Protein AF-X1FTN5-F1 (afdb_monomer)

Radius of gyration: 18.47 Å; Cα contacts (8 Å, |Δi|>4): 11; chains: 1; bounding box: 33×25×47 Å

pLDDT: mean 89.85, std 10.29, range [56.31, 97.56]

Organism: NCBI:txid412755

InterPro domains:
  IPR036259 MFS transporter superfamily [G3DSA:1.20.1250.20] (13-70)
  IPR036259 MFS transporter superfamily [SSF103473] (16-68)

Sequence (70 aa):
MLGKIKNTYKGYPSTFKVLVFASFIDMLGGFLLYPFFALYITERFGVGMTEVGFLFAVFGAGNIFGSTVG

Solvent-accessible surface area (backbone atoms only — not comparable to full-atom values): 4046 Å² total; per-residue (Å²): 114,72,69,57,56,55,52,58,61,67,73,52,58,71,68,56,55,51,49,54,52,50,53,50,51,52,51,53,51,50,66,56,45,54,61,56,48,48,52,46,48,26,68,77,69,73,47,55,73,66,59,47,49,51,51,50,50,54,50,52,53,50,49,57,58,46,67,74,76,108

Nearest PDB structures (foldseek):
  8qz4-assembly1_B  TM=5.074E-01  e=9.736E+00  Homo sapiens

Structure (mmCIF, N/CA/C/O backbone):
data_AF-X1FTN5-F1
#
_entry.id   AF-X1FTN5-F1
#
loop_
_atom_site.group_PDB
_atom_site.id
_atom_site.type_symbol
_atom_site.label_atom_id
_atom_site.label_alt_id
_atom_site.label_comp_id
_atom_site.label_asym_id
_atom_site.label_entity_id
_atom_site.label_seq_id
_atom_site.pdbx_PDB_ins_code
_atom_site.Cartn_x
_atom_site.Cartn_y
_atom_site.Cartn_z
_atom_site.occupancy
_atom_site.B_iso_or_equiv
_atom_site.auth_seq_id
_atom_site.auth_comp_id
_atom_site.auth_asym_id
_atom_site.auth_atom_id
_atom_site.pdbx_PDB_model_num
ATOM 1 N N . MET A 1 1 ? -0.988 14.310 29.233 1.00 60.72 1 MET A N 1
ATOM 2 C CA . MET A 1 1 ? -1.328 14.019 27.815 1.00 60.72 1 MET A CA 1
ATOM 3 C C . MET A 1 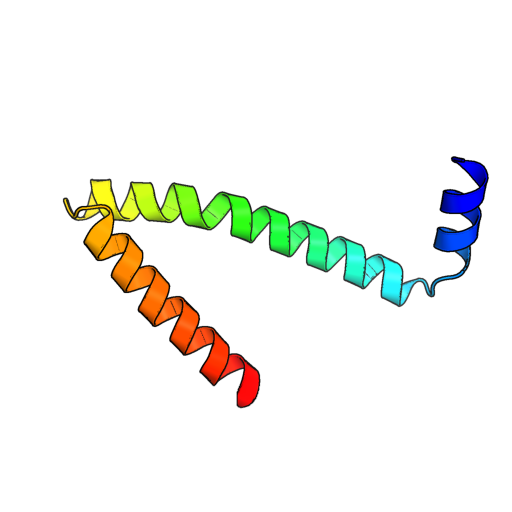1 ? -1.842 12.590 27.619 1.00 60.72 1 MET A C 1
ATOM 5 O O . MET A 1 1 ? -2.915 12.438 27.050 1.00 60.72 1 MET A O 1
ATOM 9 N N . LEU A 1 2 ? -1.184 11.564 28.177 1.00 66.06 2 LEU A N 1
ATOM 10 C CA . LEU A 1 2 ? -1.618 10.153 28.095 1.00 66.06 2 LEU A CA 1
ATOM 11 C C . LEU A 1 2 ? -3.052 9.883 28.604 1.00 66.06 2 LEU A C 1
ATOM 13 O O . LEU A 1 2 ? -3.785 9.099 28.007 1.00 66.06 2 LEU A O 1
ATOM 17 N N . GLY A 1 3 ? -3.497 10.581 29.657 1.00 66.88 3 GLY A N 1
ATOM 18 C CA . GLY A 1 3 ? -4.867 10.448 30.176 1.00 66.88 3 GLY A CA 1
ATOM 19 C C . GLY A 1 3 ? -5.962 10.920 29.207 1.00 66.88 3 GLY A C 1
ATOM 20 O O . GLY A 1 3 ? -7.037 10.326 29.171 1.00 66.88 3 GLY A O 1
ATOM 21 N N . LYS A 1 4 ? -5.679 11.930 28.368 1.00 67.69 4 LYS A N 1
ATOM 22 C CA . LYS A 1 4 ? -6.622 12.414 27.344 1.00 67.69 4 LYS A CA 1
ATOM 23 C C . LYS A 1 4 ? -6.778 11.395 26.214 1.00 67.69 4 LYS A C 1
ATOM 25 O O . LYS A 1 4 ? -7.902 11.075 25.859 1.00 67.69 4 LYS A O 1
ATOM 30 N N . ILE A 1 5 ? -5.673 10.806 25.747 1.00 71.19 5 ILE A N 1
ATOM 31 C CA . ILE A 1 5 ? -5.682 9.743 24.723 1.00 71.19 5 ILE A CA 1
ATOM 32 C C . ILE A 1 5 ? -6.492 8.533 25.209 1.00 71.19 5 ILE A C 1
ATOM 34 O O . ILE A 1 5 ? -7.326 8.004 24.478 1.00 71.19 5 ILE A O 1
ATOM 38 N N . LYS A 1 6 ? -6.314 8.135 26.477 1.00 66.12 6 LYS A N 1
ATOM 39 C CA . LYS A 1 6 ? -7.055 7.017 27.077 1.00 66.12 6 LYS A CA 1
ATOM 40 C C . LYS A 1 6 ? -8.561 7.293 27.190 1.00 66.12 6 LYS A C 1
ATOM 42 O O . LYS A 1 6 ? -9.351 6.380 26.959 1.00 66.12 6 LYS A O 1
ATOM 47 N N . ASN A 1 7 ? -8.965 8.524 27.516 1.00 69.12 7 ASN A N 1
ATOM 48 C CA . ASN A 1 7 ? -10.383 8.902 27.577 1.00 69.12 7 ASN A CA 1
ATOM 49 C C . ASN A 1 7 ? -11.024 8.999 26.188 1.00 69.12 7 ASN A C 1
ATOM 51 O O . ASN A 1 7 ? -12.122 8.484 26.000 1.00 69.12 7 ASN A O 1
ATOM 55 N N . THR A 1 8 ? -10.327 9.571 25.205 1.00 72.69 8 THR A N 1
ATOM 56 C CA . THR A 1 8 ? -10.794 9.619 23.812 1.00 72.69 8 THR A CA 1
ATOM 57 C C . THR A 1 8 ? -10.941 8.212 23.228 1.00 72.69 8 THR A C 1
ATOM 59 O O . THR A 1 8 ? -11.968 7.899 22.638 1.00 72.69 8 THR A O 1
ATOM 62 N N . TYR A 1 9 ? -9.986 7.310 23.479 1.00 71.31 9 TYR A N 1
ATOM 63 C CA . TYR A 1 9 ? -10.066 5.922 23.011 1.00 71.31 9 TYR A CA 1
ATOM 64 C C . TYR A 1 9 ? -11.221 5.134 23.653 1.00 71.31 9 TYR A C 1
ATOM 66 O O . TYR A 1 9 ? -11.860 4.306 23.003 1.00 71.31 9 TYR A O 1
ATOM 74 N N . LYS A 1 10 ? -11.540 5.392 24.928 1.00 77.62 10 LYS A N 1
ATOM 75 C CA . LYS A 1 10 ? -12.701 4.781 25.596 1.00 77.62 10 LYS A CA 1
ATOM 76 C C . LYS A 1 10 ? -14.045 5.248 25.027 1.00 77.62 10 LYS A C 1
ATOM 78 O O . LYS A 1 10 ? -14.995 4.481 25.122 1.00 77.62 10 LYS A O 1
ATOM 83 N N . GLY A 1 11 ? -14.106 6.434 24.419 1.00 82.50 11 GLY A N 1
ATOM 84 C CA . GLY A 1 11 ? -15.327 7.004 23.842 1.00 82.50 11 GLY A CA 1
ATOM 85 C C . GLY A 1 11 ? -15.811 6.341 22.547 1.00 82.50 11 GLY A C 1
ATOM 86 O O . GLY A 1 11 ? -16.954 6.559 22.161 1.00 82.50 11 GLY A O 1
ATOM 87 N N . TYR A 1 12 ? -14.985 5.520 21.888 1.00 87.44 12 TYR A N 1
ATOM 88 C CA . TYR A 1 12 ? -15.362 4.858 20.635 1.00 87.44 12 TYR A CA 1
ATOM 89 C C . TYR A 1 12 ? -15.950 3.447 20.843 1.00 87.44 12 TYR A C 1
ATOM 91 O O . TYR A 1 12 ? -15.447 2.696 21.696 1.00 87.44 12 TYR A O 1
ATOM 99 N N . PRO A 1 13 ? -16.947 3.041 20.025 1.00 91.44 13 PRO A N 1
ATOM 100 C CA . PRO A 1 13 ? -17.493 1.682 20.017 1.00 91.44 13 PRO A CA 1
ATOM 101 C C . PRO A 1 13 ? -16.414 0.610 19.811 1.00 91.44 13 P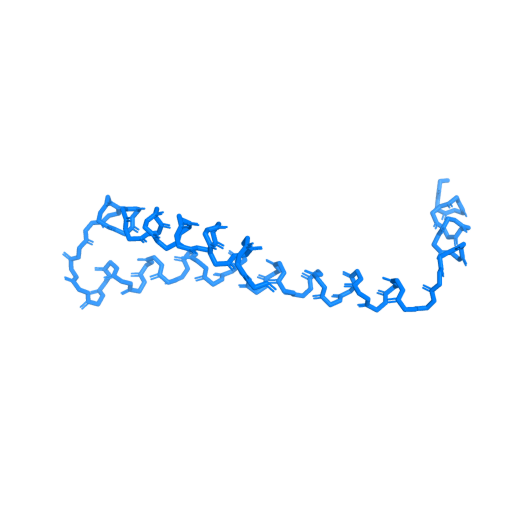RO A C 1
ATOM 103 O O . PRO A 1 13 ? -15.402 0.848 19.150 1.00 91.44 13 PRO A O 1
ATOM 106 N N . SER A 1 14 ? -16.633 -0.596 20.342 1.00 87.56 14 SER A N 1
ATOM 107 C CA . SER A 1 14 ? -15.717 -1.734 20.150 1.00 87.56 14 SER A CA 1
ATOM 108 C C . SER A 1 14 ? -15.515 -2.066 18.670 1.00 87.56 14 SER A C 1
ATOM 110 O O . SER A 1 14 ? -14.380 -2.273 18.252 1.00 87.56 14 SER A O 1
ATOM 112 N N . THR A 1 15 ? -16.577 -2.013 17.862 1.00 93.12 15 THR A N 1
ATOM 113 C CA . THR A 1 15 ? -16.519 -2.242 16.411 1.00 93.12 15 THR A CA 1
ATOM 114 C C . THR A 1 15 ? -15.571 -1.271 15.713 1.00 93.12 15 THR A C 1
ATOM 116 O O . THR A 1 15 ? -14.762 -1.684 14.891 1.00 93.12 15 THR A O 1
ATOM 119 N N . PHE A 1 16 ? -15.599 0.011 16.090 1.00 92.31 16 PHE A N 1
ATOM 120 C CA . PHE A 1 16 ? -14.698 1.012 15.517 1.00 92.31 16 PHE A CA 1
ATOM 121 C C . PHE A 1 16 ? -13.230 0.698 15.830 1.00 92.31 16 PHE A C 1
ATOM 123 O O . PHE A 1 16 ? -12.374 0.800 14.959 1.00 92.31 16 PHE A O 1
ATOM 130 N N . LYS A 1 17 ? -12.932 0.253 17.055 1.00 90.62 17 LYS A N 1
ATOM 131 C CA . LYS A 1 17 ? -11.568 -0.135 17.451 1.00 90.62 17 LYS A CA 1
ATOM 132 C C . LYS A 1 17 ? -11.056 -1.322 16.641 1.00 90.62 17 LYS A C 1
ATOM 134 O O . LYS A 1 17 ? -9.895 -1.313 16.243 1.00 90.62 17 LYS A O 1
ATOM 139 N N . VAL A 1 18 ? -11.918 -2.311 16.395 1.00 94.50 18 VAL A N 1
ATOM 140 C CA . VAL A 1 18 ? -11.590 -3.470 15.554 1.00 94.50 18 VAL A CA 1
ATOM 141 C C . VAL A 1 18 ? -11.304 -3.024 14.123 1.00 94.50 18 VAL A C 1
ATOM 143 O O . VAL A 1 18 ? -10.278 -3.414 13.581 1.00 94.50 18 VAL A O 1
ATOM 146 N N . LEU A 1 19 ? -12.145 -2.161 13.545 1.00 95.31 19 LEU A N 1
ATOM 147 C CA . LEU A 1 19 ? -11.934 -1.638 12.192 1.00 95.31 19 LEU A CA 1
ATOM 148 C C . LEU A 1 19 ? -10.621 -0.868 12.074 1.00 95.31 19 LEU A C 1
ATOM 150 O O . LEU A 1 19 ? -9.840 -1.142 11.176 1.00 95.31 19 LEU A O 1
ATOM 154 N N . VAL A 1 20 ? -10.333 0.038 13.010 1.00 94.19 20 VAL A N 1
ATOM 155 C CA . VAL A 1 20 ? -9.073 0.797 13.006 1.00 94.19 20 VAL A CA 1
ATOM 156 C C . VAL A 1 20 ? -7.866 -0.136 13.084 1.00 94.19 20 VAL A C 1
ATOM 158 O O . VAL A 1 20 ? -6.882 0.075 12.381 1.00 94.19 20 VAL A O 1
ATOM 161 N N . PHE A 1 21 ? -7.931 -1.171 13.924 1.00 94.94 21 PHE A N 1
ATOM 162 C CA . PHE A 1 21 ? -6.841 -2.132 14.046 1.00 94.94 21 PHE A CA 1
ATOM 163 C C . PHE A 1 21 ? -6.683 -3.004 12.793 1.00 94.94 21 PHE A C 1
ATOM 165 O O . PHE A 1 21 ? -5.558 -3.226 12.352 1.00 94.94 21 PHE A O 1
ATOM 172 N N . ALA A 1 22 ? -7.787 -3.444 12.187 1.00 96.50 22 ALA A N 1
ATOM 173 C CA . ALA A 1 22 ? -7.768 -4.174 10.922 1.00 96.50 22 ALA A CA 1
ATOM 174 C C . ALA A 1 22 ? -7.176 -3.315 9.795 1.00 96.50 22 ALA A C 1
ATOM 176 O O . ALA A 1 22 ? -6.189 -3.711 9.184 1.00 96.50 22 ALA A O 1
ATOM 177 N N . SER A 1 23 ? -7.669 -2.086 9.615 1.00 95.69 23 SER A N 1
ATOM 178 C CA . SER A 1 23 ? -7.143 -1.157 8.609 1.00 95.69 23 SER A CA 1
ATOM 179 C C . SER A 1 23 ? -5.669 -0.822 8.834 1.00 95.69 23 SER A C 1
ATOM 181 O O . SER A 1 23 ? -4.924 -0.633 7.878 1.00 95.69 23 SER A O 1
ATOM 183 N N . PHE A 1 24 ? -5.222 -0.763 10.090 1.00 95.69 24 PHE A N 1
ATOM 184 C CA . PHE A 1 24 ? -3.808 -0.582 10.403 1.00 95.69 24 PHE A CA 1
ATOM 185 C C . PHE A 1 24 ? -2.956 -1.755 9.898 1.00 95.69 24 PHE A C 1
ATOM 187 O O . PHE A 1 24 ? -1.920 -1.526 9.275 1.00 95.69 24 PHE A O 1
ATOM 194 N N . ILE A 1 25 ? -3.396 -2.996 10.127 1.00 96.25 25 ILE A N 1
ATOM 195 C CA . ILE A 1 25 ? -2.719 -4.190 9.602 1.00 96.25 25 ILE A CA 1
ATOM 196 C C . ILE A 1 25 ? -2.708 -4.164 8.070 1.00 96.25 25 ILE A C 1
ATOM 198 O O . ILE A 1 25 ? -1.655 -4.385 7.471 1.00 96.25 25 ILE A O 1
ATOM 202 N N . ASP A 1 26 ? -3.838 -3.831 7.446 1.00 94.81 26 ASP A N 1
ATOM 203 C CA . ASP A 1 26 ? -3.952 -3.760 5.987 1.00 94.81 26 ASP A CA 1
ATOM 204 C C . ASP A 1 26 ? -2.976 -2.732 5.395 1.00 94.81 26 ASP A C 1
ATOM 206 O O . ASP A 1 26 ? -2.259 -3.021 4.433 1.00 94.81 26 ASP A O 1
ATOM 210 N N . MET A 1 27 ? -2.874 -1.544 6.005 1.00 94.44 27 MET A N 1
ATOM 211 C CA . MET A 1 27 ? -1.934 -0.505 5.573 1.00 94.44 27 MET A CA 1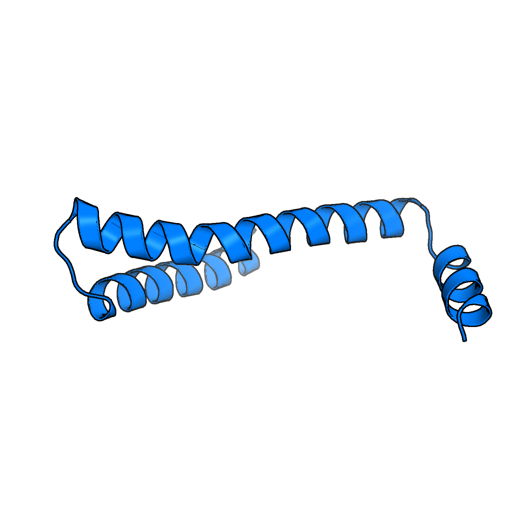
ATOM 212 C C . MET A 1 27 ? -0.474 -0.927 5.753 1.00 94.44 27 MET A C 1
ATOM 214 O O . MET A 1 27 ? 0.343 -0.639 4.879 1.00 94.44 27 MET A O 1
ATOM 218 N N . LEU A 1 28 ? -0.132 -1.617 6.847 1.00 95.56 28 LEU A N 1
ATOM 219 C CA . LEU A 1 28 ? 1.216 -2.160 7.038 1.00 95.56 28 LEU A CA 1
ATOM 220 C C . LEU A 1 28 ? 1.562 -3.187 5.959 1.00 95.56 28 LEU A C 1
ATOM 222 O O . LEU A 1 28 ? 2.650 -3.129 5.386 1.00 95.56 28 LEU A O 1
ATOM 226 N N . GLY A 1 29 ? 0.631 -4.096 5.663 1.00 92.38 29 GLY A N 1
ATOM 227 C CA . GLY A 1 29 ? 0.792 -5.092 4.610 1.00 92.38 29 GLY A CA 1
ATOM 228 C C . GLY A 1 29 ? 1.034 -4.436 3.254 1.00 92.38 29 GLY A C 1
ATOM 229 O O . GLY A 1 29 ? 2.029 -4.737 2.601 1.00 92.38 29 GLY A O 1
ATOM 230 N N . GLY A 1 30 ? 0.182 -3.484 2.865 1.00 90.94 30 GLY A N 1
ATOM 231 C CA . GLY A 1 30 ? 0.333 -2.745 1.610 1.00 90.94 30 GLY A CA 1
ATOM 232 C C . GLY A 1 30 ? 1.652 -1.973 1.531 1.00 90.94 30 GLY A C 1
ATOM 233 O O . GLY A 1 30 ? 2.378 -2.094 0.545 1.00 90.94 30 GLY A O 1
ATOM 234 N N . PHE A 1 31 ? 2.003 -1.226 2.582 1.00 92.25 31 PHE A N 1
ATOM 235 C CA . PHE A 1 31 ? 3.224 -0.417 2.616 1.00 92.25 31 PHE A CA 1
ATOM 236 C C . PHE A 1 31 ? 4.496 -1.257 2.467 1.00 92.25 31 PHE A C 1
ATOM 238 O O . PHE A 1 31 ? 5.437 -0.831 1.802 1.00 92.25 31 PHE A O 1
ATOM 245 N N . LEU A 1 32 ? 4.521 -2.451 3.061 1.00 93.06 32 LEU A N 1
ATOM 246 C CA . LEU A 1 32 ? 5.641 -3.376 2.915 1.00 93.06 32 LEU A CA 1
ATOM 247 C C . LEU A 1 32 ? 5.621 -4.078 1.555 1.00 93.06 32 LEU A C 1
ATOM 249 O O . LEU A 1 32 ? 6.666 -4.220 0.930 1.00 93.06 32 LEU A O 1
ATOM 253 N N . LEU A 1 33 ? 4.454 -4.500 1.072 1.00 94.62 33 LEU A N 1
ATOM 254 C CA . LEU A 1 33 ? 4.342 -5.322 -0.129 1.00 94.62 33 LEU A CA 1
ATOM 255 C C . LEU A 1 33 ? 4.773 -4.583 -1.403 1.00 94.62 33 LEU A C 1
ATOM 257 O O . LEU A 1 33 ? 5.529 -5.151 -2.189 1.00 94.62 33 LEU A O 1
ATOM 261 N N . TYR A 1 34 ? 4.346 -3.332 -1.617 1.00 92.88 34 TYR A N 1
ATOM 262 C CA . TYR A 1 34 ? 4.616 -2.629 -2.883 1.00 92.88 34 TYR A CA 1
ATOM 263 C C . TYR A 1 34 ? 6.112 -2.41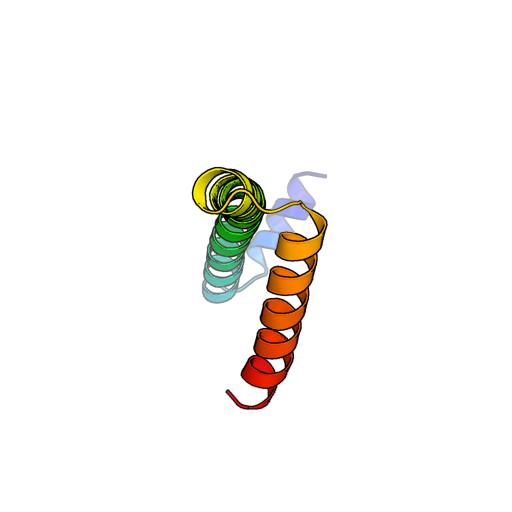6 -3.190 1.00 92.88 34 TYR A C 1
ATOM 265 O O . TYR A 1 34 ? 6.508 -2.689 -4.325 1.00 92.88 34 TYR A O 1
ATOM 273 N N . PRO A 1 35 ? 6.972 -1.991 -2.242 1.00 94.38 35 PRO A N 1
ATOM 274 C CA . PRO A 1 35 ? 8.411 -1.881 -2.482 1.00 94.38 35 PRO A CA 1
ATOM 275 C C . PRO A 1 35 ? 9.069 -3.214 -2.856 1.00 94.38 3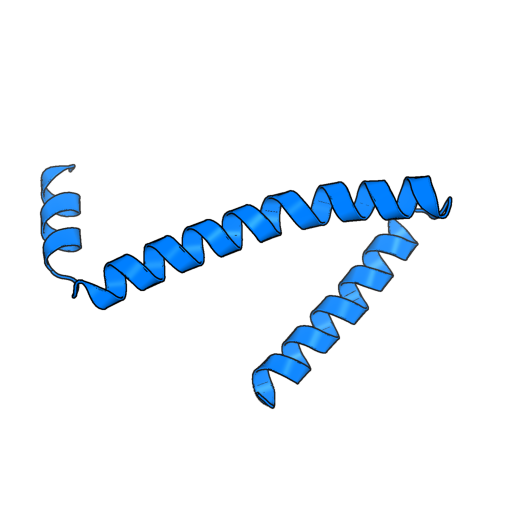5 PRO A C 1
ATOM 277 O O . PRO A 1 35 ? 9.819 -3.277 -3.828 1.00 94.38 35 PRO A O 1
ATOM 280 N N . PHE A 1 36 ? 8.769 -4.297 -2.130 1.00 95.69 36 PHE A N 1
ATOM 281 C CA . PHE A 1 36 ? 9.334 -5.614 -2.444 1.00 95.69 36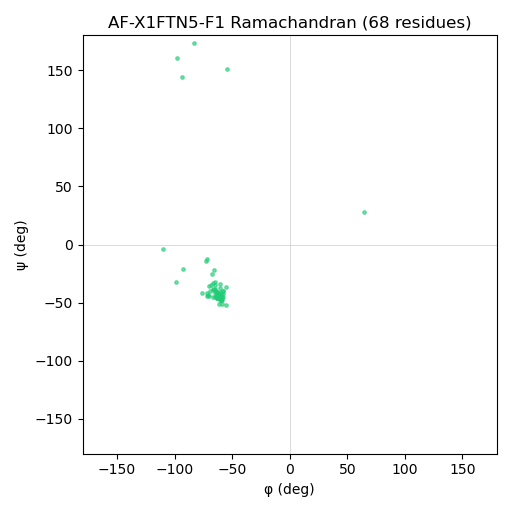 PHE A CA 1
ATOM 282 C C . PHE A 1 36 ? 8.800 -6.163 -3.764 1.00 95.69 36 PHE A C 1
ATOM 284 O O . PHE A 1 36 ? 9.543 -6.788 -4.517 1.00 95.69 36 PHE A O 1
ATOM 291 N N . PHE A 1 37 ? 7.538 -5.888 -4.083 1.00 95.50 37 PHE A N 1
ATOM 292 C CA . PHE A 1 37 ? 6.958 -6.274 -5.358 1.00 95.50 37 PHE A CA 1
ATOM 293 C C . PHE A 1 37 ? 7.599 -5.521 -6.531 1.00 95.50 37 PHE A C 1
ATOM 295 O O . PHE A 1 37 ? 7.882 -6.128 -7.562 1.00 95.50 37 PHE A O 1
ATOM 302 N N . ALA A 1 38 ? 7.913 -4.234 -6.357 1.00 95.94 38 ALA A N 1
ATOM 303 C CA . ALA A 1 38 ? 8.652 -3.457 -7.349 1.00 95.94 38 ALA A CA 1
ATOM 304 C C . ALA A 1 38 ? 10.037 -4.059 -7.634 1.00 95.94 38 ALA A C 1
ATOM 306 O O . ALA A 1 38 ? 10.395 -4.268 -8.795 1.00 95.94 38 ALA A O 1
ATOM 307 N N . LEU A 1 39 ? 10.789 -4.393 -6.579 1.00 96.19 39 LEU A N 1
ATOM 308 C CA . LEU A 1 39 ? 12.091 -5.057 -6.701 1.00 96.19 39 LEU A CA 1
ATOM 309 C C . LEU A 1 39 ? 11.969 -6.427 -7.375 1.00 96.19 39 LEU A C 1
ATOM 311 O O . LEU A 1 39 ? 12.731 -6.727 -8.290 1.00 96.19 39 LEU A O 1
ATOM 315 N N . TYR A 1 40 ? 10.971 -7.222 -6.985 1.00 96.31 40 TYR A N 1
ATOM 316 C CA . TYR A 1 40 ? 10.708 -8.526 -7.584 1.00 96.31 40 TYR A CA 1
ATOM 317 C C . TYR A 1 40 ? 10.446 -8.429 -9.087 1.00 96.31 40 TYR A C 1
ATOM 319 O O . TYR A 1 40 ? 11.031 -9.190 -9.850 1.00 96.31 40 TYR A O 1
ATOM 327 N N . ILE A 1 41 ? 9.593 -7.501 -9.534 1.00 96.94 41 ILE A N 1
ATOM 328 C CA . ILE A 1 41 ? 9.299 -7.339 -10.965 1.00 96.94 41 ILE A CA 1
ATOM 329 C C . ILE A 1 41 ? 10.562 -6.918 -11.723 1.00 96.94 41 ILE A C 1
ATOM 331 O O . ILE A 1 41 ? 10.869 -7.487 -12.771 1.00 96.94 41 ILE A O 1
ATOM 335 N N . THR A 1 42 ? 11.302 -5.957 -11.168 1.00 97.38 42 THR A N 1
ATOM 336 C CA . THR A 1 42 ? 12.561 -5.453 -11.734 1.00 97.38 42 THR A CA 1
ATOM 337 C C . THR A 1 42 ? 13.543 -6.607 -11.956 1.00 97.38 42 THR A C 1
ATOM 339 O O . THR A 1 42 ? 14.023 -6.809 -13.068 1.00 97.38 42 THR A O 1
ATOM 342 N N . GLU A 1 43 ? 13.787 -7.423 -10.927 1.00 97.44 43 GLU A N 1
ATOM 343 C CA . GLU A 1 43 ? 14.741 -8.536 -10.978 1.00 97.44 43 GLU A CA 1
ATOM 344 C C . GLU A 1 43 ? 14.240 -9.706 -11.837 1.00 97.44 43 GLU A C 1
ATOM 346 O O . GLU A 1 43 ? 14.981 -10.254 -12.651 1.00 97.44 43 GLU A O 1
ATOM 351 N N . ARG A 1 44 ? 12.966 -10.088 -11.694 1.00 97.50 44 ARG A N 1
ATOM 352 C CA . ARG A 1 44 ? 12.392 -11.261 -12.366 1.00 97.50 44 ARG A CA 1
ATOM 353 C C . ARG A 1 44 ? 12.236 -11.066 -13.870 1.00 97.50 44 ARG A C 1
ATOM 355 O O . ARG A 1 44 ? 12.369 -12.039 -14.612 1.00 97.50 44 ARG A O 1
ATOM 362 N N . PHE A 1 45 ? 11.906 -9.851 -14.303 1.00 96.69 45 PHE A N 1
ATOM 363 C CA . PHE A 1 45 ? 11.613 -9.540 -15.704 1.00 96.69 45 PHE A CA 1
ATOM 364 C C . PHE A 1 45 ? 12.691 -8.676 -16.369 1.00 96.69 45 PHE A C 1
ATOM 366 O O . PHE A 1 45 ? 12.598 -8.428 -17.568 1.00 96.69 45 PHE A O 1
ATOM 373 N N . GLY A 1 46 ? 13.714 -8.242 -15.624 1.00 96.00 46 GLY A N 1
ATOM 374 C CA . GLY A 1 46 ? 14.807 -7.421 -16.150 1.00 96.00 46 GLY A CA 1
ATOM 375 C C . GLY A 1 46 ? 14.353 -6.040 -16.631 1.00 96.00 46 GLY A C 1
ATOM 376 O O . GLY A 1 46 ? 14.947 -5.492 -17.556 1.00 96.00 46 GLY A O 1
ATOM 377 N N . VAL A 1 47 ? 13.279 -5.504 -16.048 1.00 96.81 47 VAL A N 1
ATOM 378 C CA . VAL A 1 47 ? 12.700 -4.199 -16.409 1.00 96.81 47 VAL A CA 1
ATOM 379 C C . VAL A 1 47 ? 13.176 -3.105 -15.461 1.00 96.81 47 VAL A C 1
ATOM 381 O O . VAL A 1 47 ? 13.626 -3.393 -14.356 1.00 96.81 47 VAL A O 1
ATOM 384 N N . GLY A 1 48 ? 13.077 -1.843 -15.877 1.00 96.56 48 GLY A N 1
ATOM 385 C CA . GLY A 1 48 ? 13.432 -0.700 -15.046 1.00 96.56 48 GLY A CA 1
ATOM 386 C C . GLY A 1 48 ? 12.325 -0.264 -14.081 1.00 96.56 48 GLY A C 1
ATOM 387 O O . GLY A 1 48 ? 11.176 -0.711 -14.122 1.00 96.56 48 GLY A O 1
ATOM 388 N N . MET A 1 49 ? 12.672 0.690 -13.213 1.00 96.38 49 MET A N 1
ATOM 389 C CA . MET A 1 49 ? 11.728 1.299 -12.264 1.00 96.38 49 MET A CA 1
ATOM 390 C C . MET A 1 49 ? 10.628 2.118 -12.958 1.00 96.38 49 MET A C 1
ATOM 392 O O . MET A 1 49 ? 9.562 2.324 -12.378 1.00 96.38 49 MET A O 1
ATOM 396 N N . THR A 1 50 ? 10.858 2.576 -14.191 1.00 97.12 50 THR A N 1
ATOM 397 C CA . THR A 1 50 ? 9.866 3.323 -14.975 1.00 97.12 50 THR A CA 1
ATOM 398 C C . THR A 1 50 ? 8.718 2.420 -15.417 1.00 97.12 50 THR A C 1
ATOM 400 O O . THR A 1 50 ? 7.556 2.791 -15.272 1.00 97.12 50 THR A O 1
ATOM 403 N N . GLU A 1 51 ? 9.023 1.215 -15.896 1.00 97.06 51 GLU A N 1
ATOM 404 C CA . GLU A 1 51 ? 8.040 0.211 -16.299 1.00 97.06 51 GLU A CA 1
ATOM 405 C C . GLU A 1 51 ? 7.225 -0.274 -15.099 1.00 97.06 51 GLU A C 1
ATOM 407 O O . GLU A 1 51 ? 6.000 -0.378 -15.175 1.00 97.06 51 GLU A O 1
ATOM 412 N N . VAL A 1 52 ? 7.889 -0.498 -13.962 1.00 97.25 52 VAL A N 1
ATOM 413 C CA . VAL A 1 52 ? 7.218 -0.835 -12.699 1.00 97.25 52 VAL A CA 1
ATOM 414 C C . VAL A 1 52 ? 6.299 0.299 -12.245 1.00 97.25 52 VAL A C 1
ATOM 416 O O . VAL A 1 52 ? 5.149 0.055 -11.881 1.00 97.25 52 VAL A O 1
ATOM 419 N N . GLY A 1 53 ? 6.769 1.547 -12.304 1.0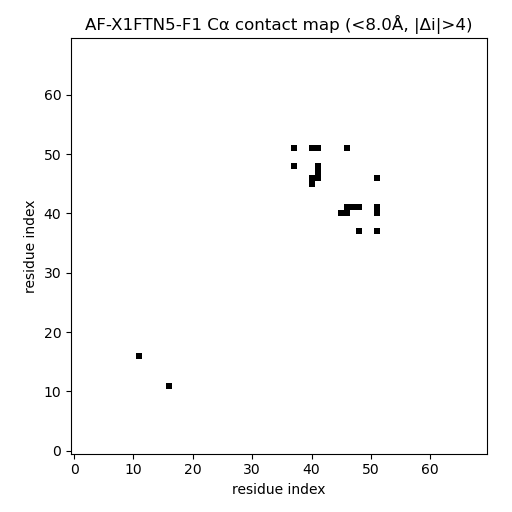0 96.19 53 GLY A N 1
ATOM 420 C CA . GLY A 1 53 ? 5.963 2.721 -11.974 1.00 96.19 53 GLY A CA 1
ATOM 421 C C . GLY A 1 53 ? 4.732 2.853 -12.871 1.00 96.19 53 GLY A C 1
ATOM 422 O O . GLY A 1 53 ? 3.639 3.128 -12.377 1.00 96.19 53 GLY A O 1
ATOM 423 N N . PHE A 1 54 ? 4.877 2.586 -14.171 1.00 97.56 54 PHE A N 1
ATOM 424 C CA . PHE A 1 54 ? 3.753 2.558 -15.105 1.00 97.56 54 PHE A CA 1
ATOM 425 C C . PHE A 1 54 ? 2.751 1.446 -14.766 1.00 97.56 54 PHE A C 1
ATOM 427 O O . PHE A 1 54 ? 1.546 1.696 -14.725 1.00 97.56 54 PHE A O 1
ATOM 434 N N . LEU A 1 55 ? 3.231 0.241 -14.445 1.00 96.25 55 LEU A N 1
ATOM 435 C CA . LEU A 1 55 ? 2.385 -0.871 -14.005 1.00 96.25 55 LEU A CA 1
ATOM 436 C C . LEU A 1 55 ? 1.583 -0.497 -12.752 1.00 96.25 55 LEU A C 1
ATOM 438 O O . LEU A 1 55 ? 0.371 -0.714 -12.701 1.00 96.25 55 LEU A O 1
ATOM 442 N N . PHE A 1 56 ? 2.229 0.123 -11.763 1.00 95.75 56 PHE A N 1
ATOM 443 C CA . PHE A 1 56 ? 1.558 0.588 -10.549 1.00 95.75 56 PHE A CA 1
ATOM 444 C C . PHE A 1 56 ? 0.576 1.732 -10.814 1.00 95.75 56 PHE A C 1
ATOM 446 O O . PHE A 1 56 ? -0.469 1.782 -10.169 1.00 95.75 56 PHE A O 1
ATOM 453 N N . ALA A 1 57 ? 0.845 2.610 -11.782 1.00 96.25 57 ALA A N 1
ATOM 454 C CA . ALA A 1 57 ? -0.095 3.653 -12.185 1.00 96.25 57 ALA A CA 1
ATOM 455 C C . ALA A 1 57 ? -1.377 3.062 -12.794 1.00 96.25 57 ALA A C 1
ATOM 457 O O . ALA A 1 57 ? -2.478 3.456 -12.408 1.00 96.25 57 ALA A O 1
ATOM 458 N N . VAL A 1 58 ? -1.249 2.075 -13.690 1.00 97.00 58 VAL A N 1
ATOM 459 C CA . VAL A 1 58 ? -2.400 1.361 -14.269 1.00 97.00 58 VAL A CA 1
ATOM 460 C C . VAL A 1 58 ? -3.174 0.613 -13.183 1.00 97.00 58 VAL A C 1
ATOM 462 O O . VAL A 1 58 ? -4.401 0.700 -13.128 1.00 97.00 58 VAL A O 1
ATOM 465 N N . PHE A 1 59 ? -2.467 -0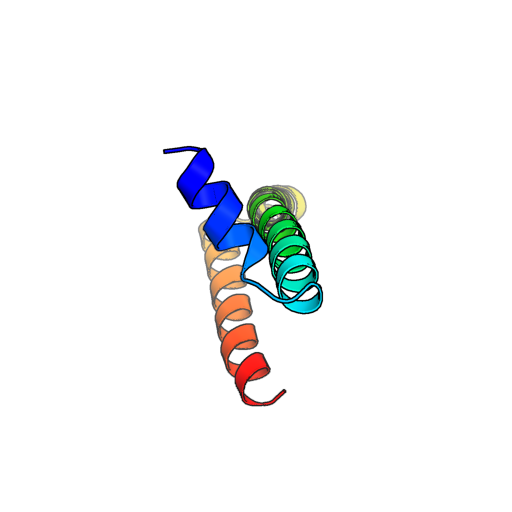.070 -12.281 1.00 93.94 59 PHE A N 1
ATOM 466 C CA . PHE A 1 59 ? -3.079 -0.751 -11.143 1.00 93.94 59 PHE A CA 1
ATOM 467 C C . PHE A 1 59 ? -3.846 0.229 -10.241 1.00 93.94 59 PHE A C 1
ATOM 469 O O . PHE A 1 59 ? -5.006 -0.011 -9.912 1.00 93.94 59 PHE A O 1
ATOM 476 N N . GLY A 1 60 ? -3.243 1.365 -9.880 1.00 93.12 60 GLY A N 1
ATOM 477 C CA . GLY A 1 60 ? -3.874 2.404 -9.065 1.00 93.12 60 GLY A CA 1
ATOM 478 C C . GLY A 1 60 ? -5.121 2.999 -9.722 1.00 93.12 60 GLY A C 1
ATOM 479 O O . GLY A 1 60 ? -6.157 3.113 -9.071 1.00 93.12 60 GLY A O 1
ATOM 480 N N . ALA A 1 61 ? -5.061 3.297 -11.024 1.00 95.06 61 ALA A N 1
ATOM 481 C CA . ALA A 1 61 ? -6.228 3.744 -11.782 1.00 95.06 61 ALA A CA 1
ATOM 482 C C . ALA A 1 61 ? -7.356 2.700 -11.736 1.00 95.06 61 ALA A C 1
ATOM 484 O O . ALA A 1 61 ? -8.495 3.040 -11.422 1.00 95.06 61 ALA A O 1
ATOM 485 N N . GLY A 1 62 ? -7.029 1.423 -11.959 1.00 95.06 62 GLY A N 1
ATOM 486 C CA . GLY A 1 62 ? -7.983 0.318 -11.858 1.00 95.06 62 GLY A CA 1
ATOM 487 C C . GLY A 1 62 ? -8.646 0.211 -10.482 1.00 95.06 62 GLY A C 1
ATOM 488 O O . GLY A 1 62 ? -9.852 -0.003 -10.410 1.00 95.06 62 GLY A O 1
ATOM 489 N N . ASN A 1 63 ? -7.897 0.430 -9.396 1.00 90.81 63 ASN A N 1
ATOM 490 C CA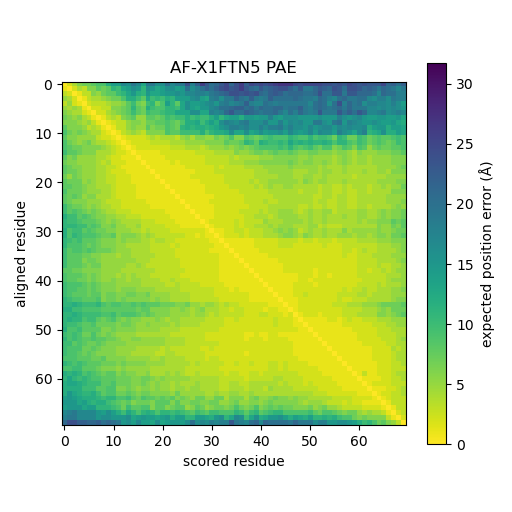 . ASN A 1 63 ? -8.456 0.431 -8.040 1.00 90.81 63 ASN A CA 1
ATOM 491 C C . ASN A 1 63 ? -9.468 1.564 -7.829 1.00 90.81 63 ASN A C 1
ATOM 493 O O . ASN A 1 63 ? -10.509 1.319 -7.233 1.00 90.81 63 ASN A O 1
ATOM 497 N N . ILE A 1 64 ? -9.202 2.771 -8.344 1.00 92.88 64 ILE A N 1
ATOM 498 C CA . ILE A 1 64 ? -10.123 3.917 -8.224 1.00 92.88 64 ILE A CA 1
ATOM 499 C C . ILE A 1 64 ? -11.448 3.628 -8.941 1.00 92.88 64 ILE A C 1
ATOM 501 O O . ILE A 1 64 ? -12.525 3.868 -8.388 1.00 92.88 64 ILE A O 1
ATOM 505 N N . PHE A 1 65 ? -11.379 3.095 -10.165 1.00 92.31 65 PHE A N 1
ATOM 506 C CA . PHE A 1 65 ? -12.577 2.704 -10.914 1.00 92.31 65 PHE A CA 1
ATOM 507 C C . PHE A 1 65 ? -13.298 1.520 -10.257 1.00 92.31 65 PHE A C 1
ATOM 509 O O . PHE A 1 65 ? -14.521 1.506 -10.178 1.00 92.31 65 PHE A O 1
ATOM 516 N N . GLY A 1 66 ? -12.553 0.544 -9.736 1.00 89.69 66 GLY A N 1
ATOM 517 C CA . GLY A 1 66 ? -13.117 -0.596 -9.018 1.00 89.69 66 GLY A CA 1
ATOM 518 C C . GLY A 1 66 ? -13.852 -0.186 -7.742 1.00 89.69 66 GLY A C 1
ATOM 519 O O . GLY A 1 66 ? -14.972 -0.631 -7.523 1.00 89.69 66 GLY A O 1
ATOM 520 N N . SER A 1 67 ? -13.277 0.718 -6.943 1.00 88.56 67 SER A N 1
ATOM 521 C CA . SER A 1 67 ? -13.863 1.179 -5.675 1.00 88.56 67 SER A CA 1
ATOM 522 C C . SER A 1 67 ? -15.078 2.091 -5.835 1.00 88.56 67 SER A C 1
ATOM 524 O O . SER A 1 67 ? -15.714 2.436 -4.848 1.00 88.56 67 SER A O 1
ATOM 526 N N . THR A 1 68 ? -15.345 2.580 -7.048 1.00 84.44 68 THR A N 1
ATOM 527 C CA . THR A 1 68 ? -16.553 3.366 -7.343 1.00 84.44 68 THR A CA 1
ATOM 528 C C . THR A 1 68 ? -17.706 2.504 -7.850 1.00 84.44 68 THR A C 1
ATOM 530 O O . THR A 1 68 ? -18.852 2.943 -7.776 1.00 84.44 68 THR A O 1
ATOM 533 N N . VAL A 1 69 ? -17.422 1.306 -8.370 1.00 82.62 69 VAL A N 1
ATOM 534 C CA . VAL A 1 69 ? -18.431 0.373 -8.903 1.00 82.62 69 VAL A CA 1
ATOM 535 C C . VAL A 1 69 ? -18.803 -0.717 -7.890 1.00 82.62 69 VAL A C 1
ATOM 537 O O . VAL A 1 69 ? -19.947 -1.172 -7.903 1.00 82.62 69 VAL A O 1
ATOM 540 N N . GLY A 1 70 ? -17.858 -1.143 -7.045 1.00 56.31 70 GLY A N 1
ATOM 541 C CA . GLY A 1 70 ? -18.086 -2.057 -5.916 1.00 56.31 70 GLY A CA 1
ATOM 542 C C . GLY A 1 70 ? -18.407 -1.320 -4.626 1.00 56.31 70 GLY A C 1
ATOM 543 O O . GLY A 1 70 ? -19.187 -1.886 -3.830 1.00 56.31 70 GLY A O 1
#

Mean predicted aligned error: 6.07 Å

Foldseek 3Di:
DVVVVVVVVVPDDPVVVVVVVVVVVVVVCVVVPLVVVLVCCCVVVVDDSVVSVVVVVVVVVVVVVVVVVD

Secondary structure (DSSP, 8-state):
-HHHHHHHHHTS-HHHHHHHHHHHHHHHHHHHHHHHHHHHHHHHHT--HHHHHHHHHHHHHHHHHHHHH-